Protein AF-A0A535FJS3-F1 (afdb_monomer)

Nearest PDB structures (foldseek):
  8gw5-assembly1_B-2  TM=8.545E-01  e=2.471E-09  Staphylococcus aureus subsp. aureus ED98
  6bhw-assembly1_B  TM=8.378E-01  e=1.295E-09  Bacillus subtilis subsp. subtilis str. 168
  6bhw-assembly2_G  TM=8.551E-01  e=4.469E-09  Bacillus subtilis subsp. subtilis str. 168
  5yuo-assembly1_C  TM=8.544E-01  e=8.081E-09  Pseudomonas aeruginosa PAO1
  7f2n-assembly1_D  TM=8.458E-01  e=1.072E-07  Klebsiella pneumoniae subsp. pneumoniae MGH 78578

Radius of gyration: 22.54 Å; Cα contacts (8 Å, |Δi|>4): 246; chains: 1; bounding box: 59×54×53 Å

Sequence (142 aa):
MPVVVFPLAGSLLVSEIHGKGATIHAQRSNSMFFQVQAFGRVERDPELVVTKDGTSFTEFSLAVSKKRCVEDITVWLFCYAWGGHAETIKRSVTKGSMLFVQGDFTPHQYTTENGKQGLSLEVNVEKFSFADESKPQEYCQQ

pLDDT: mean 81.59, std 20.2, range [35.91, 97.94]

Secondary structure (DSSP, 8-state):
--------TT--------SS--------------EEEEEEEESS--EEEE-TTS-EEEEEEEEEEE--SS--EEEEEEEEEETHHHHHHHHH--TT-EEEEEEEEEEEEEE-TTS-EEEEEEEEEEEEEE---PPP------

Mean predicted aligned error: 12.0 Å

Foldseek 3Di:
DDQDFDDDPDDGDGFDDDPDDGPPPPPPPPPDFAKDKAKFFWAFQWDWDQDPVRKIKIWTWGWGWDDDPPDIDTDIEIEIETDPRRVCCNVPPGGGFIKIFMAGWDWDWDADPVRDIDIHIYGYGPDMDGDDDDPPPDPPDD

Structure (mmCIF, N/CA/C/O backbone):
data_AF-A0A535FJS3-F1
#
_entry.id   AF-A0A535FJS3-F1
#
loop_
_atom_site.group_PDB
_atom_site.id
_atom_site.type_symbol
_atom_site.label_atom_id
_atom_site.label_alt_id
_atom_site.label_comp_id
_atom_site.label_asym_id
_atom_site.label_entity_id
_atom_site.label_seq_id
_atom_site.pdbx_PDB_ins_code
_atom_site.Cartn_x
_atom_site.Cartn_y
_atom_site.Cartn_z
_atom_site.occupancy
_atom_site.B_iso_or_equiv
_atom_site.auth_seq_id
_atom_site.auth_comp_id
_atom_site.auth_asym_id
_atom_site.auth_atom_id
_atom_site.pdbx_PDB_model_num
ATOM 1 N N . MET A 1 1 ? -30.649 40.515 19.673 1.00 46.38 1 MET A N 1
ATOM 2 C CA . MET A 1 1 ? -31.029 39.932 18.366 1.00 46.38 1 MET A CA 1
ATOM 3 C C . MET A 1 1 ? -30.696 38.445 18.415 1.00 46.38 1 MET A C 1
ATOM 5 O O . MET A 1 1 ? -29.566 38.156 18.797 1.00 46.38 1 MET A O 1
ATOM 9 N N . PRO A 1 2 ? -31.626 37.508 18.157 1.00 38.41 2 PRO A N 1
ATOM 10 C CA . PRO A 1 2 ? -31.341 36.088 18.345 1.00 38.41 2 PRO A CA 1
ATOM 11 C C . PRO A 1 2 ? -30.628 35.508 17.116 1.00 38.41 2 PRO A C 1
ATOM 13 O O . PRO A 1 2 ? -31.193 35.451 16.029 1.00 38.41 2 PRO A O 1
ATOM 16 N N . VAL A 1 3 ? -29.379 35.081 17.297 1.00 49.59 3 VAL A N 1
ATOM 17 C CA . VAL A 1 3 ? -28.668 34.218 16.345 1.00 49.59 3 VAL A CA 1
ATOM 18 C C . VAL A 1 3 ? -29.223 32.811 16.532 1.00 49.59 3 VAL A C 1
ATOM 20 O O . VAL A 1 3 ? -29.159 32.273 17.637 1.00 49.59 3 VAL A O 1
ATOM 23 N N . VAL A 1 4 ? -29.795 32.221 15.485 1.00 47.94 4 VAL A N 1
ATOM 24 C CA . VAL A 1 4 ? -30.316 30.851 15.544 1.00 47.94 4 VAL A CA 1
ATOM 25 C C . VAL A 1 4 ? -29.321 29.935 14.843 1.00 47.94 4 VAL A C 1
ATOM 27 O O . VAL A 1 4 ? -29.192 29.960 13.623 1.00 47.94 4 VAL A O 1
ATOM 30 N N . VAL A 1 5 ? -28.588 29.154 15.634 1.00 49.28 5 VAL A N 1
ATOM 31 C CA . VAL A 1 5 ? -27.624 28.157 15.158 1.00 49.28 5 VAL A CA 1
ATOM 32 C C . VAL A 1 5 ? -28.341 26.810 15.101 1.00 49.28 5 VAL A C 1
ATOM 34 O O . VAL A 1 5 ? -28.717 26.273 16.140 1.00 49.28 5 VAL A O 1
ATOM 37 N N . PHE A 1 6 ? -28.553 26.262 13.905 1.00 38.56 6 PHE A N 1
ATOM 38 C CA . PHE A 1 6 ? -29.078 24.903 13.739 1.00 38.56 6 PHE A CA 1
ATOM 39 C C . PHE A 1 6 ? -27.921 23.921 13.513 1.00 38.56 6 PHE A C 1
ATOM 41 O O . PHE A 1 6 ? -27.154 24.117 12.569 1.00 38.56 6 PHE A O 1
ATOM 48 N N . PRO A 1 7 ? -27.784 22.850 14.315 1.00 35.91 7 PRO A N 1
ATOM 49 C CA . PRO A 1 7 ? -26.835 21.791 14.028 1.00 35.91 7 PRO A CA 1
ATOM 50 C C . PRO A 1 7 ? -27.519 20.731 13.158 1.00 35.91 7 PRO A C 1
ATOM 52 O O . PRO A 1 7 ? -28.310 19.928 13.647 1.00 35.91 7 PRO A O 1
ATOM 55 N N . LEU A 1 8 ? -27.197 20.692 11.868 1.00 39.06 8 LEU A N 1
ATOM 56 C CA . LEU A 1 8 ? -27.379 19.486 11.062 1.00 39.06 8 LEU A CA 1
ATOM 57 C C . LEU A 1 8 ? -26.088 19.216 10.292 1.00 39.06 8 LEU A C 1
ATOM 59 O O . LEU A 1 8 ? -25.663 20.033 9.486 1.00 39.06 8 LEU A O 1
ATOM 63 N N . ALA A 1 9 ? -25.483 18.063 10.585 1.00 44.22 9 ALA A N 1
ATOM 64 C CA . ALA A 1 9 ? -24.401 17.423 9.839 1.00 44.22 9 ALA A CA 1
ATOM 65 C C . ALA A 1 9 ? -23.233 18.341 9.408 1.00 44.22 9 ALA A C 1
ATOM 67 O O . ALA A 1 9 ? -23.192 18.864 8.300 1.00 44.22 9 ALA A O 1
ATOM 68 N N . GLY A 1 10 ? -22.219 18.458 10.271 1.00 43.09 10 GLY A N 1
ATOM 69 C CA . GLY A 1 10 ? -20.830 18.697 9.847 1.00 43.09 10 GLY A CA 1
ATOM 70 C C . GLY A 1 10 ? -20.472 20.047 9.212 1.00 43.09 10 GLY A C 1
ATOM 71 O O . GLY A 1 10 ? -19.327 20.213 8.802 1.00 43.09 10 GLY A O 1
ATOM 72 N N . SER A 1 11 ? -21.378 21.023 9.141 1.00 40.12 11 SER A N 1
ATOM 73 C CA . SER A 1 11 ? -21.065 22.357 8.617 1.00 40.12 11 SER A CA 1
ATOM 74 C C . SER A 1 11 ? -21.746 23.444 9.446 1.00 40.12 11 SER A C 1
ATOM 76 O O . SER A 1 11 ? -22.963 23.429 9.626 1.00 40.12 11 SER A O 1
ATOM 78 N N . LEU A 1 12 ? -20.961 24.381 9.987 1.00 41.12 12 LEU A N 1
ATOM 79 C CA . LEU A 1 12 ? -21.484 25.541 10.707 1.00 41.12 12 LEU A CA 1
ATOM 80 C C . LEU A 1 12 ? -21.939 26.581 9.669 1.00 41.12 12 LEU A C 1
ATOM 82 O O . LEU A 1 12 ? -21.115 27.288 9.094 1.00 41.12 12 LEU A O 1
ATOM 86 N N . LEU A 1 13 ? -23.242 26.656 9.395 1.00 45.22 13 LEU A N 1
ATOM 87 C CA . LEU A 1 13 ? -23.811 27.673 8.509 1.00 45.22 13 LEU A CA 1
ATOM 88 C C . LEU A 1 13 ? -24.174 28.923 9.318 1.00 45.22 13 LEU A C 1
ATOM 90 O O . LEU A 1 13 ? -25.020 28.870 10.209 1.00 45.22 13 LEU A O 1
ATOM 94 N N . VAL A 1 14 ? -23.568 30.063 8.982 1.00 46.84 14 VAL A N 1
ATOM 95 C CA . VAL A 1 14 ? -24.013 31.381 9.456 1.00 46.84 14 VAL A CA 1
ATOM 96 C C . VAL A 1 14 ? -24.920 31.968 8.376 1.00 46.84 14 VAL A C 1
ATOM 98 O O . VAL A 1 14 ? -24.470 32.229 7.265 1.00 46.84 14 VAL A O 1
ATOM 101 N N . SER A 1 15 ? -26.209 32.137 8.673 1.00 51.12 15 SER A N 1
ATOM 102 C CA . SER A 1 15 ? -27.164 32.821 7.790 1.00 51.12 15 SER A CA 1
ATOM 103 C C . SER A 1 15 ? -27.566 34.151 8.414 1.00 51.12 15 SER A C 1
ATOM 105 O O . SER A 1 15 ? -28.118 34.174 9.512 1.00 51.12 15 SER A O 1
ATOM 107 N N . GLU A 1 16 ? -27.318 35.254 7.711 1.00 47.34 16 GLU A N 1
ATOM 108 C CA . GLU A 1 16 ? -27.825 36.574 8.084 1.00 47.34 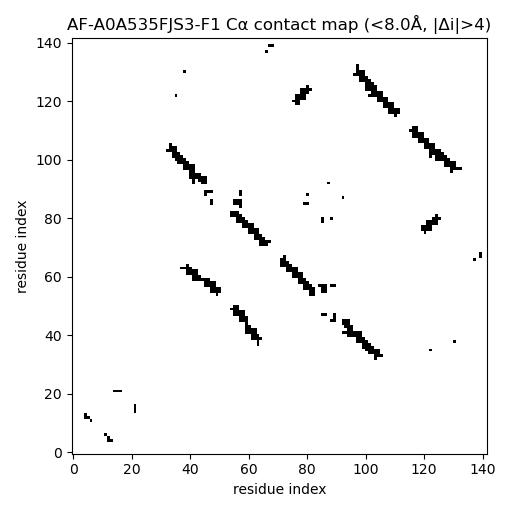16 GLU A CA 1
ATOM 109 C C . GLU A 1 16 ? -29.087 36.871 7.260 1.00 47.34 16 GLU A C 1
ATOM 111 O O . GLU A 1 16 ? -29.037 36.979 6.036 1.00 47.34 16 GLU A O 1
ATOM 116 N N . ILE A 1 17 ? -30.248 36.942 7.921 1.00 49.44 17 ILE A N 1
ATOM 117 C CA . ILE A 1 17 ? -31.543 37.156 7.262 1.00 49.44 17 ILE A CA 1
ATOM 118 C C . ILE A 1 17 ? -31.898 38.650 7.192 1.00 49.44 17 ILE A C 1
ATOM 120 O O . ILE A 1 17 ? -32.657 39.161 8.008 1.00 49.44 17 ILE A O 1
ATOM 124 N N . HIS A 1 18 ? -31.397 39.353 6.175 1.00 46.75 18 HIS A N 1
ATOM 125 C CA . HIS A 1 18 ? -31.999 40.610 5.710 1.00 46.75 18 HIS A CA 1
ATOM 126 C C . HIS A 1 18 ? -32.647 40.390 4.335 1.00 46.75 18 HIS A C 1
ATOM 128 O O . HIS A 1 18 ? -32.108 39.696 3.480 1.00 46.75 18 HIS A O 1
ATOM 134 N N . GLY A 1 19 ? -33.852 40.938 4.147 1.00 49.56 19 GLY A N 1
ATOM 135 C CA . GLY A 1 19 ? -34.857 40.526 3.156 1.00 49.56 19 GLY A CA 1
ATOM 136 C C . GLY A 1 19 ? -34.578 40.729 1.658 1.00 49.56 19 GLY A C 1
ATOM 137 O O . GLY A 1 19 ? -35.512 41.055 0.932 1.00 49.56 19 GLY A O 1
ATOM 138 N N . LYS A 1 20 ? -33.364 40.500 1.150 1.00 49.78 20 LYS A N 1
ATOM 139 C CA . LYS A 1 20 ? -33.088 40.330 -0.288 1.00 49.78 20 LYS A CA 1
ATOM 140 C C . LYS A 1 20 ? -31.926 39.355 -0.489 1.00 49.78 20 LYS A C 1
ATOM 142 O O . LYS A 1 20 ? -30.780 39.739 -0.317 1.00 49.78 20 LYS A O 1
ATOM 147 N N . GLY A 1 21 ? -32.247 38.132 -0.919 1.00 47.34 21 GLY A N 1
ATOM 148 C CA . GLY A 1 21 ? -31.285 37.142 -1.414 1.00 47.34 21 GLY A CA 1
ATOM 149 C C . GLY A 1 21 ? -30.461 36.458 -0.321 1.00 47.34 21 GLY A C 1
ATOM 150 O O . GLY A 1 21 ? -29.645 37.080 0.345 1.00 47.34 21 GLY A O 1
ATOM 151 N N . ALA A 1 22 ? -30.644 35.147 -0.163 1.00 46.25 22 ALA A N 1
ATOM 152 C CA . ALA A 1 22 ? -29.746 34.338 0.650 1.00 46.25 22 ALA A CA 1
ATOM 153 C C . ALA A 1 22 ? -28.412 34.197 -0.105 1.00 46.25 22 ALA A C 1
ATOM 155 O O . ALA A 1 22 ? -28.298 33.412 -1.047 1.00 46.25 22 ALA A O 1
ATOM 156 N N . THR A 1 23 ? -27.409 34.988 0.270 1.00 52.19 23 THR A N 1
ATOM 157 C CA . THR A 1 23 ? -26.042 34.786 -0.213 1.00 52.19 23 THR A CA 1
ATOM 158 C C . THR A 1 23 ? -25.461 33.590 0.528 1.00 52.19 23 THR A C 1
ATOM 160 O O . THR A 1 23 ? -25.032 33.692 1.675 1.00 52.19 23 THR A O 1
ATOM 163 N N . ILE A 1 24 ? -25.467 32.430 -0.129 1.00 57.41 24 ILE A N 1
ATOM 164 C CA . ILE A 1 24 ? -24.704 31.263 0.308 1.00 57.41 24 ILE A CA 1
ATOM 165 C C . ILE A 1 24 ? -23.213 31.589 0.193 1.00 57.41 24 ILE A C 1
ATOM 167 O O . ILE A 1 2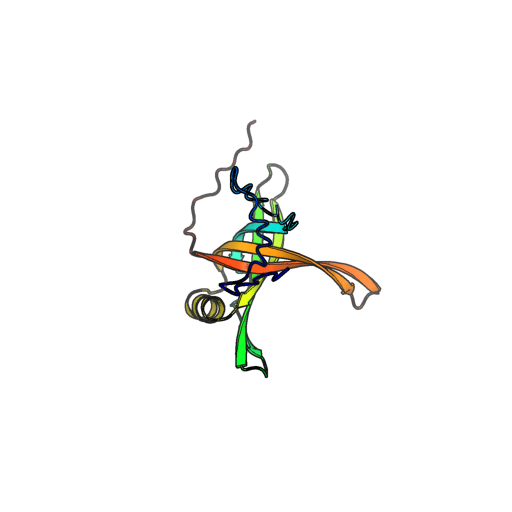4 ? -22.608 31.484 -0.872 1.00 57.41 24 ILE A O 1
ATOM 171 N N . HIS A 1 25 ? -22.593 31.990 1.299 1.00 53.25 25 HIS A N 1
ATOM 172 C CA . HIS A 1 25 ? -21.141 31.960 1.394 1.00 53.25 25 HIS A CA 1
ATOM 173 C C . HIS A 1 25 ? -20.731 30.491 1.495 1.00 53.25 25 HIS A C 1
ATOM 175 O O . HIS A 1 25 ? -20.608 29.940 2.585 1.00 53.25 25 HIS A O 1
ATOM 181 N N . ALA A 1 26 ? -20.586 29.831 0.342 1.00 58.41 26 ALA A N 1
ATOM 182 C CA . ALA A 1 26 ? -19.945 28.531 0.261 1.00 58.41 26 ALA A CA 1
ATOM 183 C C . ALA A 1 26 ? -18.538 28.701 0.835 1.00 58.41 26 ALA A C 1
ATOM 185 O O . ALA A 1 26 ? -17.649 29.255 0.185 1.00 58.41 26 ALA A O 1
ATOM 186 N N . GLN A 1 27 ? -18.362 28.298 2.091 1.00 59.09 27 GLN A N 1
ATOM 187 C CA . GLN A 1 27 ? -17.067 28.264 2.735 1.00 59.09 27 GLN A CA 1
ATOM 188 C C . GLN A 1 27 ? -16.232 27.265 1.943 1.00 59.09 27 GLN A C 1
ATOM 190 O O . GLN A 1 27 ? -16.365 26.052 2.093 1.00 59.09 27 GLN A O 1
ATOM 195 N N . ARG A 1 28 ? -15.429 27.785 1.013 1.00 57.56 28 ARG A N 1
ATOM 196 C CA . ARG A 1 28 ? -14.473 27.005 0.242 1.00 57.56 28 ARG A CA 1
ATOM 197 C C . ARG A 1 28 ? -13.457 26.487 1.249 1.00 57.56 28 ARG A C 1
ATOM 199 O O . ARG A 1 28 ? -12.512 27.187 1.597 1.00 57.56 28 ARG A O 1
ATOM 206 N N . SER A 1 29 ? -13.705 25.288 1.770 1.00 62.31 29 SER A N 1
ATOM 207 C CA . SER A 1 29 ? -12.699 24.514 2.480 1.00 62.31 29 SER A CA 1
ATOM 208 C C . SER A 1 29 ? -11.539 24.340 1.508 1.00 62.31 29 SER A C 1
ATOM 210 O O . SER A 1 29 ? -11.600 23.513 0.601 1.00 62.31 29 SER A O 1
ATOM 212 N N . ASN A 1 30 ? -10.502 25.164 1.641 1.00 63.59 30 ASN A N 1
ATOM 213 C CA . ASN A 1 30 ? -9.215 24.903 1.012 1.00 63.59 30 ASN A CA 1
ATOM 214 C C . ASN A 1 30 ? -8.547 23.784 1.822 1.00 63.59 30 ASN A C 1
ATOM 216 O O . ASN A 1 30 ? -7.572 24.004 2.534 1.00 63.59 30 ASN A O 1
ATOM 220 N N . SER A 1 31 ? -9.112 22.582 1.764 1.00 75.69 31 SER A N 1
ATOM 221 C CA . SER A 1 31 ? -8.457 21.385 2.270 1.00 75.69 31 SER A CA 1
ATOM 222 C C . SER A 1 31 ? -7.408 20.988 1.241 1.00 75.69 31 SER A C 1
ATOM 224 O O . SER A 1 31 ? -7.737 20.498 0.161 1.00 75.69 31 SER A O 1
ATOM 226 N N . MET A 1 32 ? -6.147 21.276 1.552 1.00 84.19 32 MET A N 1
ATOM 227 C CA . MET A 1 32 ? -5.016 20.739 0.803 1.00 84.19 32 MET A CA 1
ATOM 228 C C . MET A 1 32 ? -4.988 19.227 1.047 1.00 84.19 32 MET A C 1
ATOM 230 O O . MET A 1 32 ? -4.990 18.799 2.198 1.00 84.19 32 MET A O 1
ATOM 234 N N . PHE A 1 33 ? -4.999 18.434 -0.020 1.00 86.19 33 PHE A N 1
ATOM 235 C CA . PHE A 1 33 ? -4.948 16.975 0.046 1.00 86.19 33 PHE A CA 1
ATOM 236 C C . PHE A 1 33 ? -3.785 16.468 -0.805 1.00 86.19 33 PHE A C 1
ATOM 238 O O . PHE A 1 33 ? -3.420 17.095 -1.803 1.00 86.19 33 PHE A O 1
ATOM 245 N N . PHE A 1 34 ? -3.205 15.334 -0.415 1.00 93.12 34 PHE A N 1
ATOM 246 C CA . PHE A 1 34 ? -2.181 14.654 -1.195 1.00 93.12 34 PHE A CA 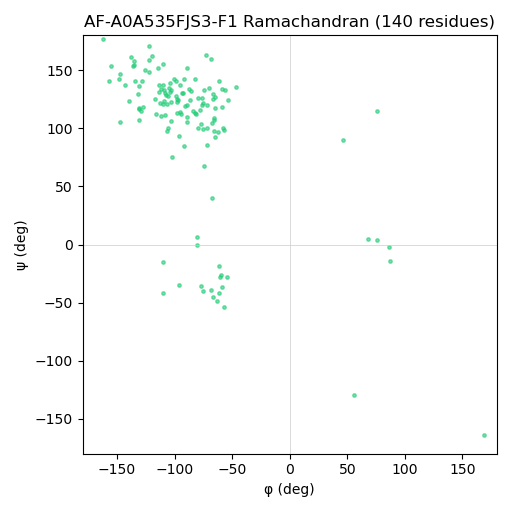1
ATOM 247 C C . PHE A 1 34 ? -2.543 13.178 -1.318 1.00 93.12 34 PHE A C 1
ATOM 249 O O . PHE A 1 34 ? -2.430 12.414 -0.365 1.00 93.12 34 PHE A O 1
ATOM 256 N N . GLN A 1 35 ? -2.977 12.790 -2.514 1.00 94.06 35 GLN A N 1
ATOM 257 C CA . GLN A 1 35 ? -3.363 11.422 -2.827 1.00 94.06 35 GLN A CA 1
ATOM 258 C C . GLN A 1 35 ? -2.424 10.803 -3.859 1.00 94.06 35 GLN A C 1
ATOM 260 O O . GLN A 1 35 ? -1.874 11.490 -4.725 1.00 94.06 35 GLN A O 1
ATOM 265 N N . VAL A 1 36 ? -2.296 9.481 -3.799 1.00 96.12 36 VAL A N 1
ATOM 266 C CA . VAL A 1 36 ? -1.570 8.669 -4.778 1.00 96.12 36 VAL A CA 1
ATOM 267 C C . VAL A 1 36 ? -2.500 7.624 -5.388 1.00 96.12 36 VAL A C 1
ATOM 269 O O . VAL A 1 36 ? -3.430 7.150 -4.739 1.00 96.12 36 VAL A O 1
ATOM 272 N N . GLN A 1 37 ? -2.247 7.271 -6.648 1.00 96.19 37 GLN A N 1
ATOM 273 C CA . GLN A 1 37 ? -2.890 6.166 -7.357 1.00 96.19 37 GLN A CA 1
ATOM 274 C C . GLN A 1 37 ? -1.809 5.328 -8.033 1.00 96.19 37 GLN A C 1
ATOM 276 O O . GLN A 1 37 ? -0.955 5.878 -8.734 1.00 96.19 37 GLN A O 1
ATOM 281 N N . ALA A 1 38 ? -1.833 4.015 -7.830 1.00 95.19 38 ALA A N 1
ATOM 282 C CA . ALA A 1 38 ? -0.822 3.123 -8.380 1.00 95.19 38 ALA A CA 1
ATOM 283 C C . ALA A 1 38 ? 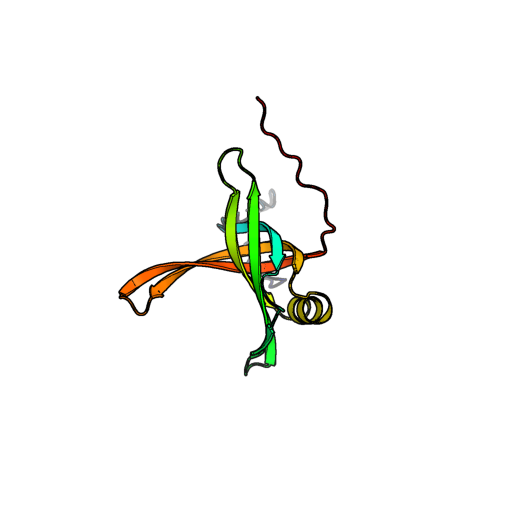-1.387 1.747 -8.732 1.00 95.19 38 ALA A C 1
ATOM 285 O O . ALA A 1 38 ? -2.257 1.221 -8.043 1.00 95.19 38 ALA A O 1
ATOM 286 N N . PHE A 1 39 ? -0.825 1.160 -9.787 1.00 95.06 39 PHE A N 1
ATOM 287 C CA . PHE A 1 39 ? -0.904 -0.270 -10.057 1.00 95.06 39 PHE A CA 1
ATOM 288 C C . PHE A 1 39 ? 0.439 -0.890 -9.702 1.00 95.06 39 PHE A C 1
ATOM 290 O O . PHE A 1 39 ? 1.483 -0.389 -10.126 1.00 95.06 39 PHE A O 1
ATOM 297 N N . GLY A 1 40 ? 0.421 -1.973 -8.941 1.00 94.81 40 GLY A N 1
ATOM 298 C CA . GLY A 1 40 ? 1.643 -2.666 -8.575 1.00 94.81 40 GLY A CA 1
ATOM 299 C C . GLY A 1 40 ? 1.386 -4.072 -8.077 1.00 94.81 40 GLY A C 1
ATOM 300 O O . GLY A 1 40 ? 0.242 -4.518 -7.958 1.00 94.81 40 GLY A O 1
ATOM 301 N N . ARG A 1 41 ? 2.477 -4.777 -7.794 1.00 95.38 41 ARG A N 1
ATOM 302 C CA . ARG A 1 41 ? 2.430 -6.145 -7.289 1.00 95.38 41 ARG A CA 1
ATOM 303 C C . ARG A 1 41 ? 2.729 -6.189 -5.814 1.00 95.38 41 ARG A C 1
ATOM 305 O O . ARG A 1 41 ? 3.650 -5.535 -5.335 1.00 95.38 41 ARG A O 1
ATOM 312 N N . VAL A 1 42 ? 1.974 -7.016 -5.115 1.00 96.81 42 VAL A N 1
ATOM 313 C CA . VAL A 1 42 ? 2.185 -7.263 -3.697 1.00 96.81 42 VAL A CA 1
ATOM 314 C C . VAL A 1 42 ? 3.454 -8.095 -3.511 1.00 96.81 42 VAL A C 1
ATOM 316 O O . VAL A 1 42 ? 3.570 -9.198 -4.039 1.00 96.81 42 VAL A O 1
ATOM 319 N N . GLU A 1 43 ? 4.435 -7.559 -2.790 1.00 95.81 43 GLU A N 1
ATOM 320 C CA . GLU A 1 43 ? 5.765 -8.171 -2.651 1.00 95.81 43 GLU A CA 1
ATOM 321 C C . GLU A 1 43 ? 5.780 -9.355 -1.673 1.00 95.81 43 GLU A C 1
ATOM 323 O O . GLU A 1 43 ? 6.487 -10.348 -1.878 1.00 95.81 43 GLU A O 1
ATOM 328 N N . ARG A 1 44 ? 4.975 -9.252 -0.613 1.00 95.38 44 ARG A N 1
ATOM 329 C CA . ARG A 1 44 ? 4.840 -10.239 0.462 1.00 95.38 44 ARG A CA 1
ATOM 330 C C . ARG A 1 44 ? 3.375 -10.456 0.801 1.00 95.38 44 ARG A C 1
ATOM 332 O O . ARG A 1 44 ? 2.572 -9.556 0.582 1.00 95.38 44 ARG A O 1
ATOM 339 N N . ASP A 1 45 ? 3.039 -11.622 1.344 1.00 96.38 45 ASP A N 1
ATOM 340 C CA . ASP A 1 45 ? 1.666 -11.881 1.773 1.00 96.38 45 ASP A CA 1
ATOM 341 C C . ASP A 1 45 ? 1.204 -10.806 2.771 1.00 96.38 45 ASP A C 1
ATOM 343 O O . ASP A 1 45 ? 1.954 -10.491 3.698 1.00 96.38 45 ASP A O 1
ATOM 347 N N . PRO A 1 46 ? 0.000 -10.230 2.593 1.00 96.75 46 PRO A N 1
ATOM 348 C CA . PRO A 1 46 ? 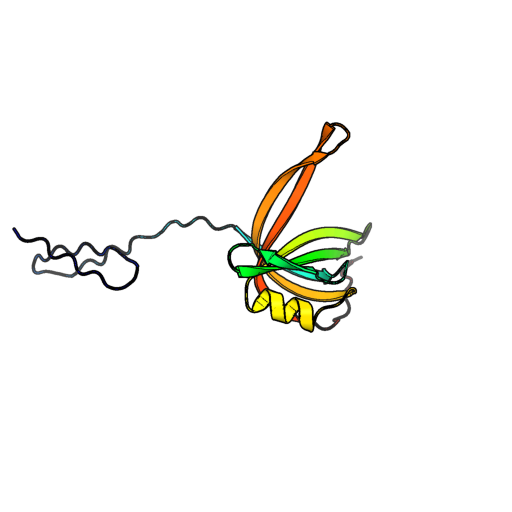-0.496 -9.202 3.495 1.00 96.75 46 PRO A CA 1
ATOM 349 C C . PRO A 1 46 ? -0.643 -9.731 4.923 1.00 96.75 46 PRO A C 1
ATOM 351 O O . PRO A 1 46 ? -1.104 -10.862 5.139 1.00 96.75 46 PRO A O 1
ATOM 354 N N . GLU A 1 47 ? -0.297 -8.899 5.899 1.00 96.25 47 GLU A N 1
ATOM 355 C CA . GLU A 1 47 ? -0.388 -9.228 7.320 1.00 96.25 47 GLU A CA 1
ATOM 356 C C . GLU A 1 47 ? -1.512 -8.424 7.972 1.00 96.25 47 GLU A C 1
ATOM 358 O O . GLU A 1 47 ? -1.533 -7.199 7.890 1.00 96.25 47 GLU A O 1
ATOM 363 N N . LEU A 1 48 ? -2.469 -9.125 8.590 1.00 96.50 48 LEU A N 1
ATOM 364 C CA . LEU A 1 48 ? -3.576 -8.509 9.316 1.00 96.50 48 LEU A CA 1
ATOM 365 C C . LEU A 1 48 ? -3.169 -8.333 10.774 1.00 96.50 48 LEU A C 1
ATOM 367 O O . LEU A 1 48 ? -2.938 -9.312 11.483 1.00 96.50 48 LEU A O 1
ATOM 371 N N . VAL A 1 49 ? -3.158 -7.087 11.219 1.00 96.25 49 VAL A N 1
ATOM 372 C CA . VAL A 1 49 ? -2.874 -6.695 12.591 1.00 96.25 49 VAL A CA 1
ATOM 373 C C . VAL A 1 49 ? -4.153 -6.138 13.202 1.00 96.25 49 VAL A C 1
ATOM 375 O O . VAL A 1 49 ? -4.857 -5.332 12.596 1.00 96.25 49 VAL A O 1
ATOM 378 N N . VAL A 1 50 ? -4.465 -6.570 14.421 1.00 94.75 50 VAL A N 1
ATOM 379 C CA . VAL A 1 50 ? -5.577 -6.025 15.206 1.00 94.75 50 VAL A CA 1
ATOM 380 C C . VAL A 1 50 ? -4.984 -5.173 16.317 1.00 94.75 50 VAL A C 1
ATOM 382 O O . VAL A 1 50 ? -4.188 -5.661 17.123 1.00 94.75 50 VAL A O 1
ATOM 385 N N . THR A 1 51 ? -5.333 -3.888 16.346 1.00 93.12 51 THR A N 1
ATOM 386 C CA . THR A 1 51 ? -4.876 -2.982 17.399 1.00 93.12 51 THR A CA 1
ATOM 387 C C . THR A 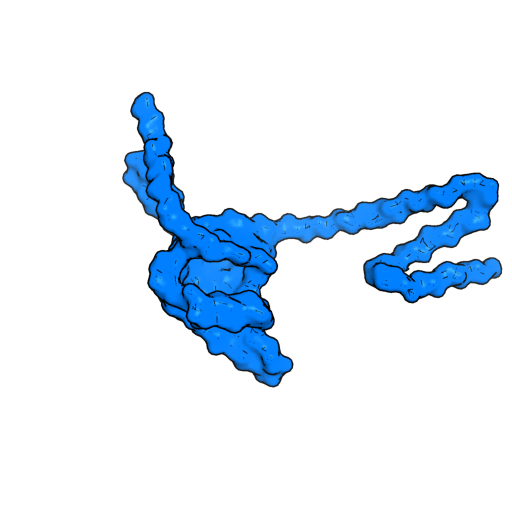1 51 ? -5.590 -3.281 18.715 1.00 93.12 51 THR A C 1
ATOM 389 O O . THR A 1 51 ? -6.640 -3.924 18.757 1.00 93.12 51 THR A O 1
ATOM 392 N N . LYS A 1 52 ? -5.032 -2.781 19.822 1.00 92.25 52 LYS A N 1
ATOM 393 C CA . LYS A 1 52 ? -5.638 -2.922 21.158 1.00 92.25 52 LYS A CA 1
ATOM 394 C C . LYS A 1 52 ? -7.037 -2.305 21.244 1.00 92.25 52 LYS A C 1
ATOM 396 O O . LYS A 1 52 ? -7.848 -2.764 22.040 1.00 92.25 52 LYS A O 1
ATOM 401 N N . ASP A 1 53 ? -7.311 -1.317 20.398 1.00 91.69 53 ASP A N 1
ATOM 402 C CA . ASP A 1 53 ? -8.590 -0.610 20.330 1.00 91.69 53 ASP A CA 1
ATOM 403 C C . ASP A 1 53 ? -9.654 -1.386 19.530 1.00 91.69 53 ASP A C 1
ATOM 405 O O . ASP A 1 53 ? -10.785 -0.930 19.392 1.00 91.69 53 ASP A O 1
ATOM 409 N N . GLY A 1 54 ? -9.305 -2.566 19.001 1.00 89.56 54 GLY A N 1
ATOM 410 C CA . GLY A 1 54 ? -10.195 -3.427 18.220 1.00 89.56 54 GLY A CA 1
ATOM 411 C C . GLY A 1 54 ? -10.237 -3.095 16.728 1.00 89.56 54 GLY A C 1
ATOM 412 O O . GLY A 1 54 ? -10.893 -3.803 15.966 1.00 89.56 54 GLY A O 1
ATOM 413 N N . THR A 1 55 ? -9.521 -2.060 16.288 1.00 91.75 55 THR A N 1
ATOM 414 C CA . THR A 1 55 ? -9.426 -1.707 14.870 1.00 91.75 55 THR A CA 1
ATOM 415 C C . THR A 1 55 ? -8.422 -2.619 14.173 1.00 91.75 55 THR A C 1
ATOM 417 O O . THR A 1 55 ? -7.266 -2.724 14.580 1.00 91.75 55 THR A O 1
ATOM 420 N N . SER A 1 56 ? -8.844 -3.267 13.093 1.00 95.50 56 SER A N 1
ATOM 421 C CA . SER A 1 56 ? -7.962 -4.067 12.250 1.00 95.50 56 SER A CA 1
ATOM 422 C C . SER A 1 56 ? -7.381 -3.241 11.102 1.00 95.50 56 SER A C 1
ATOM 424 O O . SER A 1 56 ? -8.062 -2.405 10.498 1.00 95.50 56 SER A O 1
ATOM 426 N N . PHE A 1 57 ? -6.117 -3.500 10.785 1.00 97.31 57 PHE A N 1
ATOM 427 C CA . PHE A 1 57 ? -5.482 -3.027 9.564 1.00 97.31 57 PHE A CA 1
ATOM 428 C C . PHE A 1 57 ? -4.661 -4.136 8.921 1.00 97.31 57 PHE A C 1
ATOM 430 O O . PHE A 1 57 ? -4.226 -5.078 9.576 1.00 97.31 57 PHE A O 1
ATOM 437 N N . THR A 1 58 ? -4.486 -4.055 7.610 1.00 97.94 58 THR A N 1
ATOM 438 C CA . THR A 1 58 ? -3.604 -4.938 6.858 1.00 97.94 58 THR A CA 1
ATOM 439 C C . THR A 1 58 ? -2.510 -4.113 6.230 1.00 97.94 58 THR A C 1
ATOM 441 O O . THR A 1 58 ? -2.793 -3.164 5.496 1.00 97.94 58 THR A O 1
ATOM 444 N N . GLU A 1 59 ? -1.275 -4.497 6.518 1.00 96.88 59 GLU A N 1
ATOM 445 C CA . GLU A 1 59 ? -0.096 -3.909 5.907 1.00 96.88 59 GLU A CA 1
ATOM 446 C C . GLU A 1 59 ? 0.424 -4.780 4.763 1.00 96.88 59 GLU A C 1
ATOM 448 O O . GLU A 1 59 ? 0.421 -6.016 4.821 1.00 96.88 59 GLU A O 1
ATOM 453 N N . PHE A 1 60 ? 0.861 -4.126 3.691 1.00 97.44 60 PHE A N 1
ATOM 454 C CA . PHE A 1 60 ? 1.510 -4.780 2.561 1.00 97.44 60 PHE A CA 1
ATOM 455 C C . PHE A 1 60 ? 2.416 -3.805 1.803 1.00 97.44 60 PHE A C 1
ATOM 457 O O . PHE A 1 60 ? 2.202 -2.596 1.801 1.00 97.44 60 PHE A O 1
ATOM 464 N N . SER A 1 61 ? 3.435 -4.353 1.139 1.00 97.31 61 SER A N 1
ATOM 465 C CA . SER A 1 61 ? 4.339 -3.612 0.252 1.00 97.31 61 SER A CA 1
ATOM 466 C C . SER A 1 61 ? 3.895 -3.802 -1.197 1.00 97.31 61 SER A C 1
ATOM 468 O O . SER A 1 61 ? 3.705 -4.939 -1.647 1.00 97.31 61 SER A O 1
ATOM 470 N N . LEU A 1 62 ? 3.712 -2.696 -1.915 1.00 97.12 62 LEU A N 1
ATOM 471 C CA . LEU A 1 62 ? 3.322 -2.662 -3.318 1.00 97.12 62 LEU A CA 1
ATOM 472 C C . LEU A 1 62 ? 4.509 -2.212 -4.177 1.00 97.12 62 LEU A C 1
ATOM 474 O O . LEU A 1 62 ? 4.916 -1.050 -4.139 1.00 97.12 62 LEU A O 1
ATOM 478 N N . ALA A 1 63 ? 5.036 -3.127 -4.985 1.00 96.62 63 ALA A N 1
ATOM 479 C CA . ALA A 1 63 ? 6.074 -2.849 -5.965 1.00 96.62 63 ALA A CA 1
ATOM 480 C C . ALA A 1 63 ? 5.450 -2.270 -7.242 1.00 96.62 63 ALA A C 1
ATOM 482 O O . ALA A 1 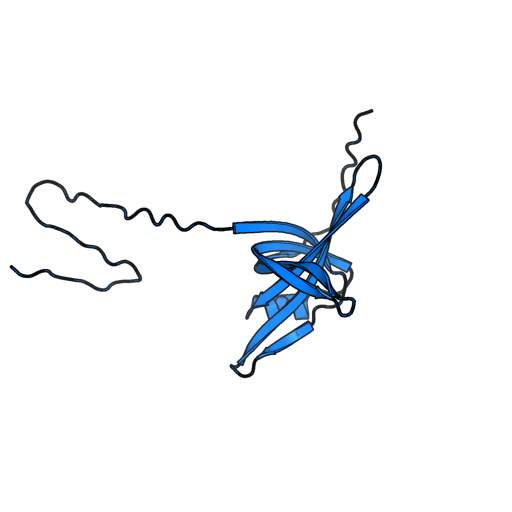63 ? 4.723 -2.949 -7.973 1.00 96.62 63 ALA A O 1
ATOM 483 N N . VAL A 1 64 ? 5.746 -1.002 -7.514 1.00 94.75 64 VAL A N 1
ATOM 484 C CA . VAL A 1 64 ? 5.286 -0.255 -8.685 1.00 94.75 64 VAL A CA 1
ATOM 485 C C . VAL A 1 64 ? 6.452 -0.111 -9.652 1.00 94.75 64 VAL A C 1
ATOM 487 O O . VAL A 1 64 ? 7.322 0.744 -9.477 1.00 94.75 64 VAL A O 1
ATOM 490 N N . SER A 1 65 ? 6.475 -0.954 -10.681 1.00 90.81 65 SER A N 1
ATOM 491 C CA . SER A 1 65 ? 7.531 -0.947 -11.694 1.00 90.81 65 SER A CA 1
ATOM 492 C C . SER A 1 65 ? 7.141 -0.089 -12.896 1.00 90.81 65 SER A C 1
ATOM 494 O O . SER A 1 65 ? 6.066 -0.240 -13.476 1.00 90.81 65 SER A O 1
ATOM 496 N N . LYS A 1 66 ? 8.040 0.806 -13.298 1.00 86.25 66 LYS A N 1
ATOM 497 C CA . LYS A 1 66 ? 7.952 1.608 -14.516 1.00 86.25 66 LYS A CA 1
ATOM 498 C C . LYS A 1 66 ? 9.043 1.148 -15.469 1.00 86.25 66 LYS A C 1
ATOM 500 O O . LYS A 1 66 ? 10.220 1.415 -15.225 1.00 86.25 66 LYS A O 1
ATOM 505 N N . LYS A 1 67 ? 8.636 0.498 -16.561 1.00 80.75 67 LYS A N 1
ATOM 506 C CA . LYS A 1 67 ? 9.555 0.149 -17.643 1.00 80.75 67 LYS A CA 1
ATOM 507 C C . LYS A 1 67 ? 10.082 1.419 -18.300 1.00 80.75 67 LYS A C 1
ATOM 509 O O . LYS A 1 67 ? 9.293 2.275 -18.705 1.00 80.75 67 LYS A O 1
ATOM 514 N N . ARG A 1 68 ? 11.401 1.552 -18.410 1.00 76.94 68 ARG A N 1
ATOM 515 C CA . ARG A 1 68 ? 12.041 2.555 -19.273 1.00 76.94 68 ARG A CA 1
ATOM 516 C C . ARG A 1 68 ? 12.954 1.838 -20.256 1.00 76.94 68 ARG A C 1
ATOM 518 O O . ARG A 1 68 ? 13.404 0.735 -19.992 1.00 76.94 68 ARG A O 1
ATOM 525 N N . CYS A 1 69 ? 13.274 2.499 -21.364 1.00 73.69 69 CYS A N 1
ATOM 526 C CA . CYS A 1 69 ? 14.095 1.914 -22.430 1.00 73.69 69 CYS A CA 1
ATOM 527 C C . CYS A 1 69 ? 15.515 1.522 -21.999 1.00 73.69 69 CYS A C 1
ATOM 529 O O . CYS A 1 69 ? 16.165 0.757 -22.700 1.00 73.69 69 CYS A O 1
ATOM 531 N N . VAL A 1 70 ? 16.002 2.070 -20.882 1.00 76.81 70 VAL A N 1
ATOM 532 C CA . VAL A 1 70 ? 17.369 1.846 -20.393 1.00 76.81 70 VAL A CA 1
ATOM 533 C C . VAL A 1 70 ? 17.382 0.998 -19.120 1.00 76.81 70 VAL A C 1
ATOM 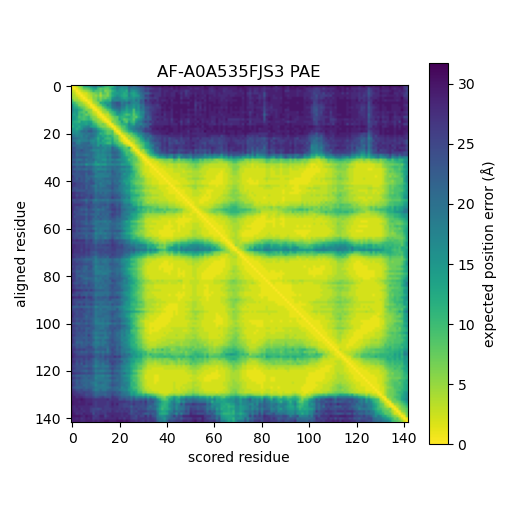535 O O . VAL A 1 70 ? 18.214 0.108 -19.003 1.00 76.81 70 VAL A O 1
ATOM 538 N N . GLU A 1 71 ? 16.467 1.252 -18.180 1.00 80.69 71 GLU A N 1
ATOM 539 C CA . GLU A 1 71 ? 16.400 0.530 -16.905 1.00 80.69 71 GLU A CA 1
ATOM 540 C C . GLU A 1 71 ? 14.994 0.595 -16.295 1.00 80.69 71 GLU A C 1
ATOM 542 O O . GLU A 1 71 ? 14.334 1.640 -16.313 1.00 80.69 71 GLU A O 1
ATOM 547 N N . ASP A 1 72 ? 14.551 -0.519 -15.717 1.00 85.12 72 ASP A N 1
ATOM 548 C CA . ASP A 1 72 ? 13.293 -0.597 -14.986 1.00 85.12 72 ASP A CA 1
ATOM 549 C C . ASP A 1 72 ? 13.428 0.072 -13.615 1.00 85.12 72 ASP A C 1
ATOM 551 O O . ASP A 1 72 ? 14.236 -0.326 -12.778 1.00 85.12 72 ASP A O 1
ATOM 555 N N . ILE A 1 73 ? 12.587 1.073 -13.353 1.00 89.88 73 ILE A N 1
ATOM 556 C CA . ILE A 1 73 ? 12.540 1.734 -12.046 1.00 89.88 73 ILE A CA 1
ATOM 557 C C . ILE A 1 73 ? 11.398 1.137 -11.244 1.00 89.88 73 ILE A C 1
ATOM 559 O O . ILE A 1 73 ? 10.244 1.214 -11.664 1.00 89.88 73 ILE A O 1
ATOM 563 N N . THR A 1 74 ? 11.703 0.605 -10.064 1.00 92.94 74 THR A N 1
ATOM 564 C CA . THR A 1 74 ? 10.687 0.130 -9.119 1.00 92.94 74 THR A CA 1
ATOM 565 C C . THR A 1 74 ? 10.606 1.061 -7.919 1.00 92.94 74 THR A C 1
ATOM 567 O O . THR A 1 74 ? 11.620 1.461 -7.352 1.00 92.94 74 THR A O 1
ATOM 570 N N . VAL A 1 75 ? 9.379 1.426 -7.557 1.00 94.56 75 VAL A N 1
ATOM 571 C CA . VAL A 1 75 ? 9.055 2.184 -6.348 1.00 94.56 75 VAL A CA 1
ATOM 572 C C . VAL A 1 75 ? 8.255 1.275 -5.430 1.00 94.56 75 VAL A C 1
ATOM 574 O O . VAL A 1 75 ? 7.291 0.657 -5.873 1.00 94.56 75 VAL A O 1
ATOM 577 N N . TRP A 1 76 ? 8.636 1.213 -4.160 1.00 96.12 76 TRP A N 1
ATOM 578 C CA . TRP A 1 76 ? 7.902 0.470 -3.142 1.00 96.12 76 TRP A CA 1
ATOM 579 C C . TRP A 1 76 ? 7.007 1.426 -2.365 1.00 96.12 76 TRP A C 1
ATOM 581 O O . TRP A 1 76 ? 7.479 2.436 -1.841 1.00 96.12 76 TRP A O 1
ATOM 591 N N . LEU A 1 77 ? 5.716 1.111 -2.322 1.00 97.12 77 LEU A N 1
ATOM 592 C CA . LEU A 1 77 ? 4.732 1.813 -1.508 1.00 97.12 77 LEU A CA 1
ATOM 593 C C . LEU A 1 77 ? 4.335 0.918 -0.336 1.00 97.12 77 LEU A C 1
ATOM 595 O O . LEU A 1 77 ? 3.960 -0.237 -0.538 1.00 97.12 77 LEU A O 1
ATOM 599 N N . PHE A 1 78 ? 4.394 1.456 0.876 1.00 97.19 78 PHE A N 1
ATOM 600 C CA . PHE A 1 78 ? 3.914 0.789 2.080 1.00 97.19 78 PHE A CA 1
ATOM 601 C C . PHE A 1 78 ? 2.448 1.146 2.279 1.00 97.19 78 PHE A C 1
ATOM 603 O O . PHE A 1 78 ? 2.108 2.293 2.555 1.00 97.19 78 PHE A O 1
ATOM 610 N N . CYS A 1 79 ? 1.565 0.177 2.078 1.00 97.62 79 CYS A N 1
ATOM 611 C CA . CYS A 1 79 ? 0.130 0.393 2.096 1.00 97.62 79 CYS A CA 1
ATOM 612 C C . CYS A 1 79 ? -0.480 -0.114 3.404 1.00 97.62 79 CYS A C 1
ATOM 614 O O . CYS A 1 79 ? -0.244 -1.255 3.801 1.00 97.62 79 CYS A O 1
ATOM 616 N N . TYR A 1 80 ? -1.324 0.717 4.014 1.00 97.56 80 TYR A N 1
ATOM 617 C CA . TYR A 1 80 ? -2.121 0.385 5.191 1.00 97.56 80 TYR A CA 1
ATOM 618 C C . TYR A 1 80 ? -3.599 0.453 4.823 1.00 97.56 80 TYR A C 1
ATOM 620 O O . TYR A 1 80 ? -4.124 1.522 4.519 1.00 97.56 80 TYR A O 1
ATOM 628 N N . ALA A 1 81 ? -4.274 -0.692 4.821 1.00 97.50 81 ALA A N 1
ATOM 629 C CA . ALA A 1 81 ? -5.714 -0.769 4.606 1.00 97.50 81 ALA A CA 1
ATOM 630 C C . ALA A 1 81 ? -6.424 -1.036 5.928 1.00 97.50 81 ALA A C 1
ATOM 632 O O . ALA A 1 81 ? -6.011 -1.923 6.666 1.00 97.50 81 ALA A O 1
ATOM 633 N N . TRP A 1 82 ? -7.507 -0.314 6.211 1.00 97.00 82 TRP A N 1
ATOM 634 C CA . TRP A 1 82 ? -8.211 -0.382 7.496 1.00 97.00 82 TRP A CA 1
ATOM 635 C C . TRP A 1 82 ? -9.583 -1.054 7.381 1.00 97.00 82 TRP A C 1
ATOM 637 O O . TRP A 1 82 ? -10.211 -1.053 6.317 1.00 97.00 82 TRP A O 1
ATOM 647 N N . GLY A 1 83 ? -10.062 -1.619 8.492 1.00 94.69 83 GLY A N 1
ATOM 648 C CA . GLY A 1 83 ? -11.419 -2.153 8.630 1.00 94.69 83 GLY A CA 1
ATOM 649 C C . GLY A 1 83 ? -11.769 -3.201 7.569 1.00 94.69 83 GLY A C 1
ATOM 650 O O . GLY A 1 83 ? -11.010 -4.135 7.324 1.00 94.69 83 GLY A O 1
ATOM 651 N N . GLY A 1 84 ? -12.910 -3.039 6.891 1.00 95.00 84 GLY A N 1
ATOM 652 C CA . GLY A 1 84 ? -13.363 -4.003 5.878 1.00 95.00 84 GLY A CA 1
ATOM 653 C C . GLY A 1 84 ? -12.396 -4.180 4.697 1.00 95.00 84 GLY A C 1
ATOM 654 O O . GLY A 1 84 ? -12.320 -5.267 4.116 1.00 95.00 84 GLY A O 1
ATOM 655 N N . HIS A 1 85 ? -11.610 -3.149 4.359 1.00 96.31 85 HIS A N 1
ATOM 656 C CA . HIS A 1 85 ? -10.567 -3.274 3.340 1.00 96.31 85 HIS A CA 1
ATOM 657 C C . HIS A 1 85 ? -9.431 -4.183 3.813 1.00 96.31 85 HIS A C 1
ATOM 659 O O . HIS A 1 85 ? -8.960 -5.003 3.027 1.00 96.31 85 HIS A O 1
ATOM 665 N N . ALA A 1 86 ? -9.052 -4.095 5.093 1.00 96.75 86 ALA A N 1
ATOM 666 C CA . ALA A 1 86 ? -8.042 -4.955 5.702 1.00 96.75 86 ALA A CA 1
ATOM 667 C C . ALA A 1 86 ? -8.426 -6.436 5.569 1.00 96.75 86 ALA A C 1
ATOM 669 O O . ALA A 1 86 ? -7.691 -7.241 5.001 1.00 96.75 86 ALA A O 1
ATOM 670 N N . GLU A 1 87 ? -9.635 -6.781 6.011 1.00 95.19 87 GLU A N 1
ATOM 671 C CA . GLU A 1 87 ? -10.140 -8.156 5.973 1.00 95.19 87 GLU A CA 1
ATOM 672 C C . GLU A 1 87 ? -10.231 -8.706 4.545 1.00 95.19 87 GLU A C 1
ATOM 674 O O . GLU A 1 87 ? -9.850 -9.850 4.283 1.00 95.19 87 GLU A O 1
ATOM 679 N N . THR A 1 88 ? -10.700 -7.879 3.606 1.00 96.31 88 THR A N 1
ATOM 680 C CA . THR A 1 88 ? -10.831 -8.272 2.198 1.00 96.31 88 THR A CA 1
ATOM 681 C C . THR A 1 88 ? -9.467 -8.507 1.558 1.00 96.31 88 THR A C 1
ATOM 683 O O . THR A 1 88 ? -9.278 -9.515 0.876 1.00 96.31 88 THR A O 1
ATOM 686 N N . ILE A 1 89 ? -8.507 -7.608 1.791 1.00 96.50 89 ILE A N 1
ATOM 687 C CA . ILE A 1 89 ? -7.145 -7.753 1.273 1.00 96.50 89 ILE A CA 1
ATOM 688 C C . ILE A 1 89 ? -6.509 -9.000 1.873 1.00 96.50 89 ILE A C 1
ATOM 690 O O . ILE A 1 89 ? -6.040 -9.851 1.125 1.00 96.50 89 ILE A O 1
ATOM 694 N N . LYS A 1 90 ? -6.577 -9.192 3.194 1.00 96.56 90 LYS A N 1
ATOM 695 C CA . LYS A 1 90 ? -5.985 -10.374 3.824 1.00 96.56 90 LYS A CA 1
ATOM 696 C C . LYS A 1 90 ? -6.555 -11.692 3.289 1.00 96.56 90 LYS A C 1
ATOM 698 O O . LYS A 1 90 ? -5.819 -12.674 3.191 1.00 96.56 90 LYS A O 1
ATOM 703 N N . ARG A 1 91 ? -7.854 -11.736 2.975 1.00 96.38 91 ARG A N 1
ATOM 704 C CA . ARG A 1 91 ? -8.526 -12.943 2.472 1.00 96.38 91 ARG A CA 1
ATOM 705 C C . ARG A 1 91 ? -8.203 -13.242 1.008 1.00 96.38 91 ARG A C 1
ATOM 707 O O . ARG A 1 91 ? -8.088 -14.412 0.656 1.00 96.38 91 ARG A O 1
ATOM 714 N N . SER A 1 92 ? -8.126 -12.216 0.168 1.00 95.44 92 SER A N 1
ATOM 715 C CA . SER A 1 92 ? -8.136 -12.384 -1.292 1.00 95.44 92 SER A CA 1
ATOM 716 C C . SER A 1 92 ? -6.799 -12.087 -1.967 1.00 95.44 92 SER A C 1
ATOM 718 O O . SER A 1 92 ? -6.626 -12.421 -3.134 1.00 95.44 92 SER A O 1
ATOM 720 N N . VAL A 1 93 ? -5.868 -11.437 -1.270 1.00 95.81 93 VAL A N 1
ATOM 721 C CA . VAL A 1 93 ? -4.580 -11.005 -1.817 1.00 95.81 93 VAL A CA 1
ATOM 722 C C . VAL A 1 93 ? -3.465 -11.867 -1.244 1.00 95.81 93 VAL A C 1
ATOM 724 O O . VAL A 1 93 ? -3.327 -12.007 -0.031 1.00 95.81 93 VAL A O 1
ATOM 727 N N . THR A 1 94 ? -2.621 -12.382 -2.129 1.00 96.00 94 THR A N 1
ATOM 728 C CA . THR A 1 94 ? -1.366 -13.065 -1.792 1.00 96.00 94 THR A CA 1
ATOM 729 C C . THR A 1 94 ? -0.185 -12.367 -2.456 1.00 96.00 94 THR A C 1
ATOM 731 O O . THR A 1 94 ? -0.357 -11.513 -3.335 1.00 96.00 94 THR A O 1
ATOM 734 N N . LYS A 1 95 ? 1.036 -12.757 -2.093 1.00 96.25 95 LYS A N 1
ATOM 735 C CA . LYS A 1 95 ? 2.252 -12.365 -2.808 1.00 96.25 95 LYS A CA 1
ATOM 736 C C . LYS A 1 95 ? 2.085 -12.540 -4.325 1.00 96.25 95 LYS A C 1
ATOM 738 O O . LYS A 1 95 ? 1.582 -13.556 -4.797 1.00 96.25 95 LYS A O 1
ATOM 743 N N . GLY A 1 96 ? 2.526 -11.540 -5.083 1.00 94.25 96 GLY A N 1
ATOM 744 C CA . GLY A 1 96 ? 2.470 -11.485 -6.545 1.00 94.25 96 GLY A CA 1
ATOM 745 C C . GLY A 1 96 ? 1.173 -10.914 -7.122 1.00 94.25 96 GLY A C 1
ATOM 746 O O . GLY A 1 96 ? 1.165 -10.549 -8.302 1.00 94.25 96 GLY A O 1
ATOM 747 N N . SER A 1 97 ? 0.116 -10.783 -6.309 1.00 95.06 97 SER A N 1
ATOM 748 C CA . SER A 1 97 ? -1.174 -10.231 -6.743 1.00 95.06 97 SER A CA 1
ATOM 749 C C . SER A 1 97 ? -1.005 -8.814 -7.277 1.00 95.06 97 SER A C 1
ATOM 751 O O . SER A 1 97 ? -0.342 -7.984 -6.650 1.00 95.06 97 SER A O 1
ATOM 753 N N . MET A 1 98 ? -1.620 -8.536 -8.424 1.00 95.12 98 MET A N 1
ATOM 754 C CA . MET A 1 98 ? -1.660 -7.200 -9.006 1.00 95.12 98 MET A CA 1
ATOM 755 C C . MET A 1 98 ? -2.842 -6.424 -8.420 1.00 95.12 98 MET A C 1
ATOM 757 O O . MET A 1 98 ? -3.991 -6.865 -8.490 1.00 95.12 98 MET A O 1
ATOM 761 N N . LEU A 1 99 ? -2.562 -5.258 -7.844 1.00 95.94 99 LEU A N 1
ATOM 762 C CA . LEU A 1 99 ? -3.566 -4.400 -7.225 1.00 95.94 99 LEU A CA 1
ATOM 763 C C . LEU A 1 99 ? -3.482 -2.977 -7.758 1.00 95.94 99 LEU A C 1
ATOM 765 O O . LEU A 1 99 ? -2.398 -2.418 -7.926 1.00 95.94 99 LEU A O 1
ATOM 769 N N . PHE A 1 100 ? -4.656 -2.386 -7.950 1.00 96.69 100 PHE A N 1
ATOM 770 C CA . PHE A 1 100 ? -4.834 -0.945 -7.956 1.00 96.69 100 PHE A CA 1
ATOM 771 C C . PHE A 1 100 ? -5.030 -0.456 -6.522 1.00 96.69 100 PHE A C 1
ATOM 773 O O . PHE A 1 100 ? -5.873 -0.999 -5.805 1.00 96.69 100 PHE A O 1
ATOM 780 N N . VAL A 1 101 ? -4.305 0.588 -6.130 1.00 97.06 101 VAL A N 1
ATOM 781 C CA . VAL A 1 101 ? -4.418 1.238 -4.821 1.00 97.06 101 VAL A CA 1
ATOM 782 C C . VAL A 1 101 ? -4.539 2.746 -5.007 1.00 97.06 101 VAL A C 1
ATOM 784 O O . VAL A 1 101 ? -3.799 3.347 -5.786 1.00 97.06 101 VAL A O 1
ATOM 787 N N . GLN A 1 102 ? -5.457 3.348 -4.257 1.00 97.62 102 GLN A N 1
ATOM 788 C CA . GLN A 1 102 ? -5.646 4.783 -4.130 1.00 97.62 102 GLN A CA 1
ATOM 789 C C . GLN A 1 102 ? -5.818 5.161 -2.658 1.00 97.62 102 GLN A C 1
ATOM 791 O O . GLN A 1 102 ? -6.538 4.484 -1.919 1.00 97.62 102 GLN A O 1
ATOM 796 N N . GLY A 1 103 ? -5.223 6.283 -2.262 1.00 97.19 103 GLY A N 1
ATOM 797 C CA . GLY A 1 103 ? -5.522 6.911 -0.981 1.00 97.19 103 GLY A CA 1
ATOM 798 C C . GLY A 1 103 ? -4.550 8.020 -0.605 1.00 97.19 103 GLY A C 1
ATOM 799 O O . GLY A 1 103 ? -3.816 8.517 -1.468 1.00 97.19 103 GLY A O 1
ATOM 800 N N . ASP A 1 104 ? -4.562 8.409 0.668 1.00 96.25 104 ASP A N 1
ATOM 801 C CA . ASP A 1 104 ? -3.705 9.469 1.200 1.00 96.25 104 ASP A CA 1
ATOM 802 C C . ASP A 1 104 ? -2.247 9.036 1.244 1.00 96.25 104 ASP A C 1
ATOM 804 O O . ASP A 1 104 ? -1.908 7.945 1.708 1.00 96.25 104 ASP A O 1
ATOM 808 N N . PHE A 1 105 ? -1.373 9.925 0.788 1.00 96.44 105 PHE A N 1
ATOM 809 C CA . PHE A 1 105 ? 0.055 9.680 0.722 1.00 96.44 105 PHE A CA 1
ATOM 810 C C . PHE A 1 105 ? 0.796 10.440 1.819 1.00 96.44 105 PHE A C 1
ATOM 812 O O . PHE A 1 105 ? 0.686 11.662 1.926 1.00 96.44 105 PHE A O 1
ATOM 819 N N . THR A 1 106 ? 1.616 9.723 2.587 1.00 95.56 106 THR A N 1
ATOM 820 C CA . THR A 1 106 ? 2.461 10.301 3.634 1.00 95.56 106 THR A CA 1
ATOM 821 C C . THR A 1 106 ? 3.909 9.837 3.468 1.00 95.56 106 THR A C 1
ATOM 823 O O . THR A 1 106 ? 4.206 8.653 3.620 1.00 95.56 106 THR A O 1
ATOM 826 N N . PRO A 1 107 ? 4.854 10.744 3.171 1.00 95.19 107 PRO A N 1
ATOM 827 C CA . PRO A 1 107 ? 6.270 10.421 3.246 1.00 95.19 107 PRO A CA 1
ATOM 828 C C . PRO A 1 107 ? 6.729 10.408 4.711 1.00 95.19 107 PRO A C 1
ATOM 830 O O . PRO A 1 107 ? 6.576 11.404 5.420 1.00 95.19 107 PRO A O 1
ATOM 833 N N . HIS A 1 108 ? 7.341 9.314 5.157 1.00 94.88 108 HIS A N 1
ATOM 834 C CA . HIS A 1 108 ? 7.892 9.183 6.504 1.00 94.88 108 HIS A CA 1
ATOM 835 C C . HIS A 1 108 ? 9.422 9.095 6.458 1.00 94.88 108 HIS A C 1
ATOM 837 O O . HIS A 1 108 ? 9.990 8.214 5.815 1.00 94.88 108 HIS A O 1
ATOM 843 N N . GLN A 1 109 ? 10.112 10.019 7.128 1.00 95.12 109 GLN A N 1
ATOM 844 C CA . GLN A 1 109 ? 11.571 9.978 7.251 1.00 95.12 109 GLN A CA 1
ATOM 845 C C . GLN A 1 109 ? 11.970 9.136 8.457 1.00 95.12 109 GLN A C 1
ATOM 847 O O . GLN A 1 109 ? 11.444 9.334 9.548 1.00 95.12 109 GLN A O 1
ATOM 852 N N . TYR A 1 110 ? 12.945 8.252 8.277 1.00 93.19 110 TYR A N 1
ATOM 853 C CA . TYR A 1 110 ? 13.468 7.414 9.351 1.00 93.19 110 TYR A CA 1
ATOM 854 C C . TYR A 1 110 ? 14.995 7.376 9.321 1.00 93.19 110 TYR A C 1
ATOM 856 O O . TYR A 1 110 ? 15.621 7.628 8.292 1.00 93.19 110 TYR A O 1
ATOM 864 N N . THR A 1 111 ? 15.611 7.052 10.453 1.00 94.62 111 THR A N 1
ATOM 865 C CA . THR A 1 111 ? 17.061 6.856 10.541 1.00 94.62 111 THR A CA 1
ATOM 866 C C . THR A 1 111 ? 17.346 5.365 10.586 1.00 94.62 111 THR A C 1
ATOM 868 O O . THR A 1 111 ? 16.835 4.649 11.441 1.00 94.62 111 THR A O 1
ATOM 871 N N . THR A 1 112 ? 18.149 4.891 9.640 1.00 91.25 112 THR A N 1
ATOM 872 C CA . THR A 1 112 ? 18.631 3.505 9.618 1.00 91.25 112 THR A CA 1
ATOM 873 C C . THR A 1 112 ? 19.607 3.250 10.766 1.00 91.25 112 THR A C 1
ATOM 875 O O . THR A 1 112 ? 20.237 4.180 11.265 1.00 91.25 112 THR A O 1
ATOM 878 N N . GLU A 1 113 ? 19.812 1.985 11.136 1.00 90.94 113 GLU A N 1
ATOM 879 C CA . GLU A 1 113 ? 20.778 1.590 12.179 1.00 90.94 113 GLU A CA 1
ATOM 880 C C . GLU A 1 113 ? 22.203 2.113 11.910 1.00 90.94 113 GLU A C 1
ATOM 882 O O . GLU A 1 113 ? 22.953 2.412 12.833 1.00 90.94 113 GLU A O 1
ATOM 887 N N . ASN A 1 114 ? 22.550 2.316 10.636 1.00 92.06 114 ASN A N 1
ATOM 888 C CA . ASN A 1 114 ? 23.832 2.868 10.192 1.00 92.06 114 ASN A CA 1
ATOM 889 C C . ASN A 1 114 ? 23.915 4.408 10.277 1.00 92.06 114 ASN A C 1
ATOM 891 O O . ASN A 1 114 ? 24.852 5.002 9.745 1.00 92.06 114 ASN A O 1
ATOM 895 N N . GLY A 1 115 ? 22.909 5.076 10.851 1.00 92.75 115 GLY A N 1
ATOM 896 C CA . GLY A 1 115 ? 22.835 6.534 10.979 1.00 92.75 115 GLY A CA 1
ATOM 897 C C . GLY A 1 115 ? 22.464 7.290 9.696 1.00 92.75 115 GLY A C 1
ATOM 898 O O . GLY A 1 115 ? 22.439 8.518 9.701 1.00 92.75 115 GLY A O 1
ATOM 899 N N . LYS A 1 116 ? 22.165 6.597 8.586 1.00 94.12 116 LYS A N 1
ATOM 900 C CA . LYS A 1 116 ? 21.717 7.238 7.336 1.00 94.12 116 LYS A CA 1
ATOM 901 C C . LYS A 1 116 ? 20.223 7.543 7.388 1.00 94.12 116 LYS A C 1
ATOM 903 O O . LYS A 1 116 ? 19.452 6.712 7.871 1.00 94.12 116 LYS A O 1
ATOM 908 N N . GLN A 1 117 ? 19.821 8.683 6.829 1.00 94.19 117 GLN A N 1
ATOM 909 C CA . GLN A 1 117 ? 18.412 9.029 6.640 1.00 94.19 117 GLN A CA 1
ATOM 910 C C . GLN A 1 117 ? 17.810 8.217 5.485 1.00 94.19 117 GLN A C 1
ATOM 912 O O . GLN A 1 117 ? 18.408 8.110 4.414 1.00 94.19 117 GLN A O 1
ATOM 917 N N . GLY A 1 118 ? 16.636 7.642 5.721 1.00 92.62 118 GLY A N 1
ATOM 918 C CA . GLY A 1 118 ? 15.804 6.942 4.751 1.00 92.62 118 GLY A CA 1
ATOM 919 C C . GLY A 1 118 ? 14.439 7.614 4.609 1.00 92.62 118 GLY A C 1
ATOM 920 O O . GLY A 1 118 ? 14.026 8.407 5.459 1.00 92.62 118 GLY A O 1
ATOM 921 N N . LEU A 1 119 ? 13.745 7.292 3.517 1.00 94.31 119 LEU A N 1
ATOM 922 C CA . LEU A 1 119 ? 12.406 7.787 3.215 1.00 94.31 119 LEU A CA 1
ATOM 923 C C . LEU A 1 119 ? 11.486 6.603 2.914 1.00 94.31 119 LEU A C 1
ATOM 925 O O . LEU A 1 119 ? 11.725 5.857 1.968 1.00 94.31 119 LEU A O 1
ATOM 929 N N . SER A 1 120 ? 10.446 6.447 3.723 1.00 94.75 120 SER A N 1
ATOM 930 C CA . SER A 1 120 ? 9.350 5.507 3.518 1.00 94.75 120 SER A CA 1
ATOM 931 C C . SER A 1 120 ? 8.198 6.227 2.821 1.00 94.75 120 SER A C 1
ATOM 933 O O . SER A 1 120 ? 7.887 7.377 3.141 1.00 94.75 120 SER A O 1
ATOM 935 N N . LEU A 1 121 ? 7.595 5.569 1.836 1.00 96.94 121 LEU A N 1
ATOM 936 C CA . LEU A 1 121 ? 6.477 6.097 1.062 1.00 96.94 121 LEU A CA 1
ATOM 937 C C . LEU A 1 121 ? 5.210 5.369 1.502 1.00 96.94 121 LEU A C 1
ATOM 939 O O . LEU A 1 121 ? 4.959 4.247 1.059 1.00 96.94 121 LEU A O 1
ATOM 943 N N . GLU A 1 122 ? 4.439 5.985 2.391 1.00 97.19 122 GLU A N 1
ATOM 944 C CA . GLU A 1 122 ? 3.286 5.347 3.020 1.00 97.19 122 GLU A CA 1
ATOM 945 C C . GLU A 1 122 ? 1.979 5.787 2.368 1.00 97.19 122 GLU A C 1
ATOM 947 O O . GLU A 1 122 ? 1.810 6.942 1.969 1.00 97.19 122 GLU A O 1
ATOM 952 N N . VAL A 1 123 ? 1.047 4.846 2.255 1.00 97.56 123 VAL A N 1
ATOM 953 C CA . VAL A 1 123 ? -0.260 5.049 1.636 1.00 97.56 123 VAL A CA 1
ATOM 954 C C . VAL A 1 123 ? -1.339 4.509 2.556 1.00 97.56 123 VAL A C 1
ATOM 956 O O . VAL A 1 123 ? -1.415 3.302 2.792 1.00 97.56 123 VAL A O 1
ATOM 959 N N . ASN A 1 124 ? -2.206 5.391 3.036 1.00 97.25 124 ASN A N 1
ATOM 960 C CA . ASN A 1 124 ? -3.432 4.986 3.704 1.00 97.25 124 ASN A CA 1
ATOM 961 C C . ASN A 1 124 ? -4.482 4.656 2.639 1.00 97.25 124 ASN A C 1
ATOM 963 O O . ASN A 1 124 ? -4.905 5.537 1.897 1.00 97.25 124 ASN A O 1
ATOM 967 N N . VAL A 1 125 ? -4.868 3.388 2.519 1.00 97.69 125 VAL A N 1
ATOM 968 C CA . VAL A 1 125 ? -5.698 2.908 1.409 1.00 97.69 125 VAL A CA 1
ATOM 969 C C . VAL A 1 125 ? -7.161 3.280 1.631 1.00 97.69 125 VAL A C 1
ATOM 971 O O . VAL A 1 125 ? -7.816 2.752 2.528 1.00 97.69 125 VAL A O 1
ATOM 974 N N . GLU A 1 126 ? -7.688 4.129 0.752 1.00 96.75 126 GLU A N 1
ATOM 975 C CA . GLU A 1 126 ? -9.106 4.509 0.717 1.00 96.75 126 GLU A CA 1
ATOM 976 C C . GLU A 1 126 ? -9.892 3.666 -0.292 1.00 96.75 126 GLU A C 1
ATOM 978 O O . GLU A 1 126 ? -11.062 3.345 -0.093 1.00 96.75 126 GLU A O 1
ATOM 983 N N . LYS A 1 127 ? -9.252 3.304 -1.408 1.00 96.75 127 LYS A N 1
ATOM 984 C CA . LYS A 1 127 ? -9.860 2.503 -2.467 1.00 96.75 127 LYS A CA 1
ATOM 985 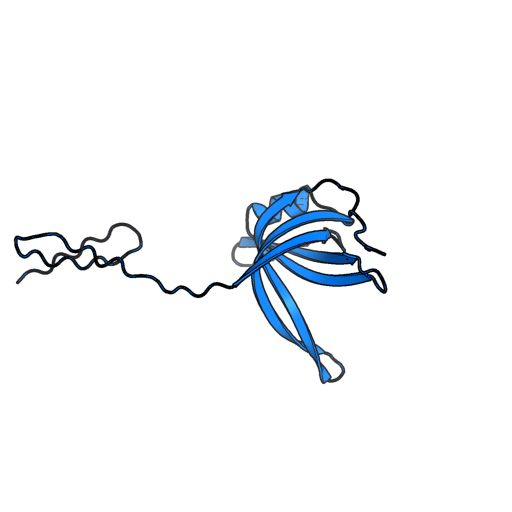C C . LYS A 1 127 ? -8.832 1.554 -3.052 1.00 96.75 127 LYS A C 1
ATOM 987 O O . LYS A 1 127 ? -7.702 1.935 -3.339 1.00 96.75 127 LYS A O 1
ATOM 992 N N . PHE A 1 128 ? -9.251 0.319 -3.293 1.00 97.00 128 PHE A N 1
ATOM 993 C CA . PHE A 1 128 ? -8.445 -0.650 -4.019 1.00 97.00 128 PHE A CA 1
ATOM 994 C C . PHE A 1 128 ? -9.300 -1.433 -5.009 1.00 97.00 128 PHE A C 1
ATOM 996 O O . PHE A 1 128 ? -10.532 -1.458 -4.930 1.00 97.00 128 PHE A O 1
ATOM 1003 N N . SER A 1 129 ? -8.651 -2.057 -5.981 1.00 96.12 129 SER A N 1
ATOM 1004 C CA . SER A 1 129 ? -9.297 -2.986 -6.905 1.00 96.12 129 SER A CA 1
ATOM 1005 C C . SER A 1 129 ? -8.308 -4.065 -7.316 1.00 96.12 129 SER A C 1
ATOM 1007 O O . SER A 1 129 ? -7.122 -3.793 -7.499 1.00 96.12 129 SER A O 1
ATOM 1009 N N . PHE A 1 130 ? -8.798 -5.290 -7.463 1.00 94.50 130 PHE A N 1
ATOM 1010 C CA . PHE A 1 130 ? -8.021 -6.357 -8.079 1.00 94.50 130 PHE A CA 1
ATOM 1011 C C . PHE A 1 130 ? -7.820 -6.008 -9.550 1.00 94.50 130 PHE A C 1
ATOM 1013 O O . PHE A 1 130 ? -8.778 -5.642 -10.234 1.00 94.50 130 PHE A O 1
ATOM 1020 N N . ALA A 1 131 ? -6.580 -6.070 -10.014 1.00 88.44 131 ALA A N 1
ATOM 1021 C CA . ALA A 1 131 ? -6.254 -5.829 -11.406 1.00 88.44 131 ALA A CA 1
ATOM 1022 C C . ALA A 1 131 ? -5.749 -7.132 -12.016 1.00 88.44 131 ALA A C 1
ATOM 1024 O O . ALA A 1 131 ? -4.974 -7.854 -11.395 1.00 88.44 131 ALA A O 1
ATOM 1025 N N . ASP A 1 132 ? -6.204 -7.424 -13.228 1.00 77.06 132 ASP A N 1
ATOM 1026 C CA . ASP A 1 132 ? -5.694 -8.545 -14.005 1.00 77.06 132 ASP A CA 1
ATOM 1027 C C . ASP A 1 132 ? -4.507 -8.080 -14.856 1.00 77.06 132 ASP A C 1
ATOM 1029 O O . ASP A 1 132 ? -4.398 -6.898 -15.210 1.00 77.06 132 ASP A O 1
ATOM 1033 N N . GLU A 1 133 ? -3.586 -8.986 -15.170 1.00 63.22 133 GLU A N 1
ATOM 1034 C CA . GLU A 1 133 ? -2.405 -8.636 -15.958 1.00 63.22 133 GLU A CA 1
ATOM 1035 C C . GLU A 1 133 ? -2.796 -8.220 -17.381 1.00 63.22 133 GLU A C 1
ATOM 1037 O O . GLU A 1 133 ? -3.098 -9.047 -18.239 1.00 63.22 133 GLU A O 1
ATOM 1042 N N . SER A 1 134 ? -2.701 -6.924 -17.680 1.00 57.69 134 SER A N 1
ATOM 1043 C CA . SER A 1 134 ? -2.526 -6.467 -19.057 1.00 57.69 134 SER A CA 1
ATOM 1044 C C . SER A 1 134 ? -1.031 -6.312 -19.322 1.00 57.69 134 SER A C 1
ATOM 1046 O O . SER A 1 134 ? -0.295 -5.739 -18.516 1.00 57.69 134 SER A O 1
ATOM 1048 N N . LYS A 1 135 ? -0.548 -6.884 -20.434 1.00 56.97 135 LYS A N 1
ATOM 1049 C CA . LYS A 1 135 ? 0.863 -6.779 -20.829 1.00 56.97 135 LYS A CA 1
ATOM 1050 C C . LYS A 1 135 ? 1.249 -5.293 -20.876 1.00 56.97 135 LYS A C 1
ATOM 1052 O O . LYS A 1 135 ? 0.586 -4.551 -21.604 1.00 56.97 135 LYS A O 1
ATOM 1057 N N . PRO A 1 136 ? 2.292 -4.850 -20.149 1.00 56.91 136 PRO A N 1
ATOM 1058 C CA . PRO A 1 136 ? 2.742 -3.469 -20.231 1.00 56.91 136 PRO A CA 1
ATOM 1059 C C . PRO A 1 136 ? 3.124 -3.182 -21.684 1.00 56.91 136 PRO A C 1
ATOM 1061 O O . PRO A 1 136 ? 4.002 -3.857 -22.224 1.00 56.91 136 PRO A O 1
ATOM 1064 N N . GLN A 1 137 ? 2.450 -2.231 -22.333 1.00 54.59 137 GLN A N 1
ATOM 1065 C CA . GLN A 1 137 ? 2.861 -1.777 -23.657 1.00 54.59 137 GLN A CA 1
ATOM 1066 C C . GLN A 1 137 ? 4.219 -1.087 -23.520 1.00 54.59 137 GLN A C 1
ATOM 1068 O O . GLN A 1 137 ? 4.330 -0.004 -22.948 1.00 54.59 137 GLN A O 1
ATOM 1073 N N . GLU A 1 138 ? 5.261 -1.741 -24.022 1.00 57.50 138 GLU A N 1
ATOM 1074 C CA . GLU A 1 138 ? 6.579 -1.142 -24.186 1.00 57.50 138 GLU A CA 1
ATOM 1075 C C . GLU A 1 138 ? 6.482 -0.056 -25.256 1.00 57.50 138 GLU A C 1
ATOM 1077 O O . GLU A 1 138 ? 6.377 -0.340 -26.446 1.00 57.50 138 GLU A O 1
ATOM 1082 N N . TYR A 1 139 ? 6.480 1.204 -24.827 1.00 57.38 139 TYR A N 1
ATOM 1083 C CA . TYR A 1 139 ? 6.602 2.346 -25.725 1.00 57.38 139 TYR A CA 1
ATOM 1084 C C . TYR A 1 139 ? 8.031 2.878 -25.644 1.00 57.38 139 TYR A C 1
ATOM 1086 O O . TYR A 1 139 ? 8.308 3.891 -25.007 1.00 57.38 139 TYR A O 1
ATOM 1094 N N . CYS A 1 140 ? 8.955 2.159 -26.274 1.00 57.53 140 CYS A N 1
ATOM 1095 C CA . CYS A 1 140 ? 10.205 2.752 -26.726 1.00 57.53 140 CYS A CA 1
ATOM 1096 C C . CYS A 1 140 ? 9.997 3.110 -28.190 1.00 57.53 140 CYS A C 1
ATOM 1098 O O . CYS A 1 140 ? 10.123 2.257 -29.065 1.00 57.53 140 CYS A O 1
ATOM 1100 N N . GLN A 1 141 ? 9.590 4.354 -28.448 1.00 59.50 141 GLN A N 1
ATOM 1101 C CA . GLN A 1 141 ? 9.712 4.891 -29.797 1.00 59.50 141 GLN A CA 1
ATOM 1102 C C . GLN A 1 141 ? 11.205 4.966 -30.110 1.00 59.50 141 GLN A C 1
ATOM 1104 O O . GLN A 1 141 ? 11.952 5.617 -29.376 1.00 59.50 141 GLN A O 1
ATOM 1109 N N . GLN A 1 142 ? 11.608 4.211 -31.129 1.00 50.75 142 GLN A N 1
ATOM 1110 C CA . GLN A 1 142 ? 12.912 4.315 -31.777 1.00 50.75 142 GLN A CA 1
ATOM 1111 C C . GLN A 1 142 ? 13.016 5.610 -32.572 1.00 50.75 142 GLN A C 1
ATOM 1113 O O . GLN A 1 142 ? 11.991 6.013 -33.168 1.00 50.75 142 GLN A O 1
#

Solvent-accessible surface area (backbone atoms only — not comparable to full-atom values): 8814 Å² total; per-residue (Å²): 133,89,83,83,80,72,93,64,82,98,55,92,72,86,80,82,94,60,103,70,74,88,79,78,78,74,77,77,76,84,72,86,80,55,71,46,76,48,63,27,27,26,72,46,62,46,45,76,47,69,46,96,88,70,54,38,32,20,44,37,41,31,42,30,71,45,84,47,92,87,56,72,47,71,46,68,34,41,36,41,23,50,50,73,54,13,57,49,44,49,73,75,43,44,52,66,40,41,34,35,43,28,28,45,52,46,80,43,78,46,72,44,97,86,72,46,81,45,77,44,43,34,30,46,48,75,45,72,45,86,46,77,94,69,82,79,81,84,81,69,83,127